Protein AF-A0A150PWM9-F1 (afdb_monomer_lite)

Foldseek 3Di:
DFQDLPPDDTQDLAAADVPRALLNNLVSQVSSQVSQLLLLVLWFPPPDFKAQAWQDPPLPPPDFDDPVVDDCVGTPDPVSSLVSCVVVDDPPDPDDSVRSNRVSSSVQSVVFQVQADDDRDNTHSMGTGSSNGDDDDDSVVSNCCCVVVVWAALSHRPDDPGHNNRPDTDNPPPPPPD

Organism: Sorangium cellulosum (NCBI:txid56)

pLDDT: mean 85.0, std 15.27, range [35.0, 98.31]

Radius of gyration: 18.01 Å; chains: 1; bounding box: 53×31×45 Å

Structure (mmCIF, N/CA/C/O backbone):
data_AF-A0A150PWM9-F1
#
_entry.id   AF-A0A150PWM9-F1
#
loop_
_atom_site.group_PDB
_atom_site.id
_atom_site.type_symbol
_atom_site.label_atom_id
_atom_site.label_alt_id
_atom_site.label_comp_id
_atom_site.label_asym_id
_atom_site.label_entity_id
_atom_site.label_seq_id
_atom_site.pdbx_PDB_ins_code
_atom_site.Cartn_x
_atom_site.Cartn_y
_atom_site.Cartn_z
_atom_site.occupancy
_atom_site.B_iso_or_equiv
_atom_site.auth_seq_id
_atom_site.auth_comp_id
_atom_site.auth_asym_id
_atom_site.auth_atom_id
_atom_site.pdbx_PDB_model_num
ATOM 1 N N . MET A 1 1 ? 0.130 -15.283 -3.012 1.00 35.00 1 MET A N 1
ATOM 2 C CA . MET A 1 1 ? 1.480 -14.758 -2.710 1.00 35.00 1 MET A CA 1
ATOM 3 C C . MET A 1 1 ? 1.451 -14.229 -1.282 1.00 35.00 1 MET A C 1
ATOM 5 O O . MET A 1 1 ? 0.605 -13.395 -0.991 1.00 35.00 1 MET A O 1
ATOM 9 N N . ALA A 1 2 ? 2.254 -14.768 -0.361 1.00 38.19 2 ALA A N 1
ATOM 10 C CA . ALA A 1 2 ? 2.329 -14.222 0.994 1.00 38.19 2 ALA A CA 1
ATOM 11 C C . ALA A 1 2 ? 3.305 -13.041 0.977 1.00 38.19 2 ALA A C 1
ATOM 13 O O . ALA A 1 2 ? 4.492 -13.218 0.696 1.00 38.19 2 ALA A O 1
ATOM 14 N N . TRP A 1 3 ? 2.801 -11.839 1.236 1.00 48.22 3 TRP A N 1
ATOM 15 C CA . TRP A 1 3 ? 3.633 -10.660 1.435 1.00 48.22 3 TRP A CA 1
ATOM 16 C C . TRP A 1 3 ? 4.345 -10.831 2.776 1.00 48.22 3 TRP A C 1
ATOM 18 O O . TRP A 1 3 ? 3.703 -11.050 3.801 1.00 48.22 3 TRP A O 1
ATOM 28 N N . VAL A 1 4 ? 5.671 -10.839 2.772 1.00 43.19 4 VAL A N 1
ATOM 29 C CA . VAL A 1 4 ? 6.477 -11.090 3.970 1.00 43.19 4 VAL A CA 1
ATOM 30 C C . VAL A 1 4 ? 7.353 -9.864 4.187 1.00 43.19 4 VAL A C 1
ATOM 32 O O . VAL A 1 4 ? 8.190 -9.542 3.344 1.00 43.19 4 VAL A O 1
ATOM 35 N N . HIS A 1 5 ? 7.133 -9.151 5.292 1.00 42.00 5 HIS A N 1
ATOM 36 C CA . HIS A 1 5 ? 7.993 -8.046 5.711 1.00 42.00 5 HIS A CA 1
ATOM 37 C C . HIS A 1 5 ? 9.116 -8.608 6.587 1.00 42.00 5 HIS A C 1
ATOM 39 O O . HIS A 1 5 ? 8.962 -8.723 7.799 1.00 42.00 5 HIS A O 1
ATOM 45 N N . GLY A 1 6 ? 10.234 -9.001 5.973 1.00 49.78 6 GLY A N 1
ATOM 46 C CA . GLY A 1 6 ? 11.351 -9.612 6.701 1.00 49.78 6 GLY A CA 1
ATOM 47 C C . GLY A 1 6 ? 11.053 -11.030 7.223 1.00 49.78 6 GLY A C 1
ATOM 48 O O . GLY A 1 6 ? 9.933 -11.524 7.108 1.00 49.78 6 GLY A O 1
ATOM 49 N N . PRO A 1 7 ? 12.059 -11.745 7.748 1.00 47.72 7 PRO A N 1
ATOM 50 C CA . PRO A 1 7 ? 11.910 -13.149 8.117 1.00 47.72 7 PRO A CA 1
ATOM 51 C C . PRO A 1 7 ? 10.843 -13.342 9.211 1.00 47.72 7 PRO A C 1
ATOM 53 O O . PRO A 1 7 ? 10.988 -12.853 10.326 1.00 47.72 7 PRO A O 1
ATOM 56 N N . GLY A 1 8 ? 9.777 -14.083 8.888 1.00 56.38 8 GLY A N 1
ATOM 57 C CA . GLY A 1 8 ? 8.835 -14.650 9.863 1.00 56.38 8 GLY A CA 1
ATOM 58 C C . GLY A 1 8 ? 7.498 -13.926 10.068 1.00 56.38 8 GLY A C 1
ATOM 59 O O . GLY A 1 8 ? 6.590 -14.536 10.628 1.00 56.38 8 GLY A O 1
ATOM 60 N N . VAL A 1 9 ? 7.311 -12.690 9.587 1.00 61.94 9 VAL A N 1
ATOM 61 C CA . VAL A 1 9 ? 6.032 -11.968 9.757 1.00 61.94 9 VAL A CA 1
ATOM 62 C C . VAL A 1 9 ? 5.214 -12.024 8.467 1.00 61.94 9 VAL A C 1
ATOM 64 O O . VAL A 1 9 ? 5.545 -11.381 7.467 1.00 61.94 9 VAL A O 1
ATOM 67 N N . ARG A 1 10 ? 4.134 -12.815 8.479 1.00 67.94 10 ARG A N 1
ATOM 68 C CA . ARG A 1 10 ? 3.148 -12.833 7.389 1.00 67.94 10 ARG A CA 1
ATOM 69 C C . ARG A 1 10 ? 2.357 -11.529 7.403 1.00 67.94 10 ARG A C 1
ATOM 71 O O . ARG A 1 10 ? 1.876 -11.119 8.456 1.00 67.94 10 ARG A O 1
ATOM 78 N N . ALA A 1 11 ? 2.205 -10.909 6.237 1.00 76.00 11 ALA A N 1
ATOM 79 C CA . ALA A 1 11 ? 1.261 -9.819 6.065 1.00 76.00 11 ALA A CA 1
ATOM 80 C C . ALA A 1 11 ? -0.147 -10.280 6.431 1.00 76.00 11 ALA A C 1
ATOM 82 O O . ALA A 1 11 ? -0.583 -11.361 6.028 1.00 76.00 11 ALA A O 1
ATOM 83 N N . ASP A 1 12 ? -0.844 -9.443 7.184 1.00 84.69 12 ASP A N 1
ATOM 84 C CA . ASP A 1 12 ? -2.155 -9.755 7.710 1.00 84.69 12 ASP A CA 1
ATOM 85 C C . ASP A 1 12 ? -3.011 -8.488 7.727 1.00 84.69 12 ASP A C 1
ATOM 87 O O . ASP A 1 12 ? -2.724 -7.545 8.461 1.00 84.69 12 ASP A O 1
ATOM 91 N N . LEU A 1 13 ? -4.043 -8.490 6.884 1.00 87.25 13 LEU A N 1
ATOM 92 C CA . LEU A 1 13 ? -5.074 -7.454 6.788 1.00 87.25 13 LEU A CA 1
ATOM 93 C C . LEU A 1 13 ? -6.432 -7.973 7.280 1.00 87.25 13 LEU A C 1
ATOM 95 O O . LEU A 1 13 ? -7.473 -7.445 6.904 1.00 87.25 13 LEU A O 1
ATOM 99 N N . SER A 1 14 ? -6.443 -9.048 8.074 1.00 88.00 14 SER A N 1
ATOM 100 C CA . SER A 1 14 ? -7.679 -9.553 8.668 1.00 88.00 14 SER A CA 1
ATOM 101 C C . SER A 1 14 ? -8.283 -8.551 9.652 1.00 88.00 14 SER A C 1
ATOM 103 O O . SER A 1 14 ? -7.571 -7.726 10.246 1.00 88.00 14 SER A O 1
ATOM 105 N N . ALA A 1 15 ? -9.601 -8.683 9.827 1.00 89.50 15 ALA A N 1
ATOM 106 C CA . ALA A 1 15 ? -10.388 -7.953 10.811 1.00 89.50 15 ALA A CA 1
ATOM 107 C C . ALA A 1 15 ? -9.752 -8.003 12.208 1.00 89.50 15 ALA A C 1
ATOM 109 O O . ALA A 1 15 ? -8.987 -8.920 12.536 1.00 89.50 15 ALA A O 1
ATOM 110 N N . ARG A 1 16 ? -10.081 -7.006 13.035 1.00 91.00 16 ARG A N 1
ATOM 111 C CA . ARG A 1 16 ? -9.580 -6.917 14.406 1.00 91.00 16 ARG A CA 1
ATOM 112 C C . ARG A 1 16 ? -9.916 -8.195 15.169 1.00 91.00 16 ARG A C 1
ATOM 114 O O . ARG A 1 16 ? -11.057 -8.658 15.177 1.00 91.00 16 ARG A O 1
ATOM 121 N N . ARG A 1 17 ? -8.915 -8.764 15.837 1.00 91.81 17 ARG A N 1
ATOM 122 C CA . ARG A 1 17 ? -9.101 -9.954 16.675 1.00 91.81 17 ARG A CA 1
ATOM 123 C C . ARG A 1 17 ? -9.695 -9.558 18.024 1.00 91.81 17 ARG A C 1
ATOM 125 O O . ARG A 1 17 ? -9.496 -8.443 18.505 1.00 91.81 17 ARG A O 1
ATOM 132 N N . GLN A 1 18 ? -10.385 -10.486 18.680 1.00 92.06 18 GLN A N 1
ATOM 133 C CA . GLN A 1 18 ? -10.931 -10.235 20.014 1.00 92.06 18 GLN A CA 1
ATOM 134 C C . GLN A 1 18 ? -9.817 -9.823 20.994 1.00 92.06 18 GLN A C 1
ATOM 136 O O . GLN A 1 18 ? -8.808 -10.515 21.121 1.00 92.06 18 GLN A O 1
ATOM 141 N N . GLY A 1 19 ? -10.002 -8.686 21.672 1.00 94.25 19 GLY A N 1
ATOM 142 C CA . GLY A 1 19 ? -9.026 -8.126 22.616 1.00 94.25 19 GLY A CA 1
ATOM 143 C C . GLY A 1 19 ? -7.807 -7.449 21.973 1.00 94.25 19 GLY A C 1
ATOM 144 O O . GLY A 1 19 ? -6.922 -6.991 22.692 1.00 94.25 19 GLY A O 1
ATOM 145 N N . GLU A 1 20 ? -7.735 -7.366 20.641 1.00 94.62 20 GLU A N 1
ATOM 146 C CA . GLU A 1 20 ? -6.635 -6.700 19.945 1.00 94.62 20 GLU A CA 1
ATOM 147 C C . GLU A 1 20 ? -6.737 -5.173 20.079 1.00 94.62 20 GLU A C 1
ATOM 149 O O . GLU A 1 20 ? -7.742 -4.548 19.724 1.00 94.62 20 GLU A O 1
ATOM 154 N N . THR A 1 21 ? -5.668 -4.554 20.582 1.00 96.75 21 THR A N 1
ATOM 155 C CA . THR A 1 21 ? -5.607 -3.099 20.750 1.00 96.75 21 THR A CA 1
ATOM 156 C C . THR A 1 21 ? -5.516 -2.390 19.402 1.00 96.75 21 THR A C 1
ATOM 158 O O . THR A 1 21 ? -4.959 -2.919 18.437 1.00 96.75 21 THR A O 1
ATOM 161 N N . THR A 1 22 ? -5.991 -1.145 19.334 1.00 96.00 22 THR A N 1
ATOM 162 C CA . THR A 1 22 ? -5.902 -0.326 18.111 1.00 96.00 22 THR A CA 1
ATOM 163 C C . THR A 1 22 ? -4.452 -0.135 17.666 1.00 96.00 22 THR A C 1
ATOM 165 O O . THR A 1 22 ? -4.146 -0.210 16.476 1.00 96.00 22 THR A O 1
ATOM 168 N N . ALA A 1 23 ? -3.533 0.012 18.624 1.00 97.12 23 ALA A N 1
ATOM 169 C CA . ALA A 1 23 ? -2.100 0.066 18.358 1.00 97.12 23 ALA A CA 1
ATOM 170 C C . ALA A 1 23 ? -1.586 -1.196 17.643 1.00 97.12 23 ALA A C 1
ATOM 172 O O . ALA A 1 23 ? -0.837 -1.074 16.672 1.00 97.12 23 ALA A O 1
ATOM 173 N N . ALA A 1 24 ? -2.001 -2.386 18.096 1.00 95.12 24 ALA A N 1
ATOM 174 C CA . ALA A 1 24 ? -1.577 -3.659 17.518 1.00 95.12 24 ALA A CA 1
ATOM 175 C C . ALA A 1 24 ? -2.111 -3.845 16.091 1.00 95.12 24 ALA A C 1
ATOM 177 O O . ALA A 1 24 ? -1.334 -4.192 15.197 1.00 95.12 24 ALA A O 1
ATOM 178 N N . VAL A 1 25 ? -3.390 -3.522 15.851 1.00 94.12 25 VAL A N 1
ATOM 179 C CA . VAL A 1 25 ? -3.968 -3.555 14.498 1.00 94.12 25 VAL A CA 1
ATOM 180 C C . VAL A 1 25 ? -3.217 -2.608 13.564 1.00 94.12 25 VAL A C 1
ATOM 182 O O . VAL A 1 25 ? -2.794 -3.013 12.479 1.00 94.12 25 VAL A O 1
ATOM 185 N N . TRP A 1 26 ? -2.977 -1.368 14.006 1.00 94.94 26 TRP A N 1
ATOM 186 C CA . TRP A 1 26 ? -2.230 -0.386 13.222 1.00 94.94 26 TRP A CA 1
ATOM 187 C C . TRP A 1 26 ? -0.842 -0.912 12.846 1.00 94.94 26 TRP A C 1
ATOM 189 O O . TRP A 1 26 ? -0.448 -0.821 11.686 1.00 94.94 26 TRP A O 1
ATOM 199 N N . THR A 1 27 ? -0.117 -1.524 13.791 1.00 94.62 27 THR A N 1
ATOM 200 C CA . THR A 1 27 ? 1.213 -2.096 13.532 1.00 94.62 27 THR A CA 1
ATOM 201 C C . THR A 1 27 ? 1.174 -3.215 12.490 1.00 94.62 27 THR A C 1
ATOM 203 O O . THR A 1 27 ? 2.061 -3.259 11.634 1.00 94.62 27 THR A O 1
ATOM 206 N N . ARG A 1 28 ? 0.157 -4.094 12.507 1.00 92.94 28 ARG A N 1
ATOM 207 C CA . ARG A 1 28 ? -0.005 -5.133 11.471 1.00 92.94 28 ARG A CA 1
ATOM 208 C C . ARG A 1 28 ? -0.206 -4.509 10.093 1.00 92.94 28 ARG A C 1
ATOM 210 O O . ARG A 1 28 ? 0.520 -4.843 9.159 1.00 92.94 28 ARG A O 1
ATOM 217 N N . PHE A 1 29 ? -1.139 -3.569 9.981 1.00 93.12 29 PHE A N 1
ATOM 218 C CA . PHE A 1 29 ? -1.479 -2.918 8.715 1.00 93.12 29 PHE A CA 1
ATOM 219 C C . PHE A 1 29 ? -0.311 -2.092 8.167 1.00 93.12 29 PHE A C 1
ATOM 221 O O . PHE A 1 29 ? -0.020 -2.140 6.971 1.00 93.12 29 PHE A O 1
ATOM 228 N N . ASP A 1 30 ? 0.421 -1.394 9.034 1.00 93.94 30 ASP A N 1
ATOM 229 C CA . ASP A 1 30 ? 1.626 -0.654 8.667 1.00 93.94 30 ASP A CA 1
ATOM 230 C C . ASP A 1 30 ? 2.755 -1.575 8.179 1.00 93.94 30 ASP A C 1
ATOM 232 O O . ASP A 1 30 ? 3.414 -1.266 7.185 1.00 93.94 30 ASP A O 1
ATOM 236 N N . ALA A 1 31 ? 2.934 -2.752 8.788 1.00 92.50 31 ALA A N 1
ATOM 237 C CA . ALA A 1 31 ? 3.883 -3.745 8.286 1.00 92.50 31 ALA A CA 1
ATOM 238 C C . ALA A 1 31 ? 3.533 -4.200 6.856 1.00 92.50 31 ALA A C 1
ATOM 240 O O . ALA A 1 31 ? 4.424 -4.293 6.009 1.00 92.50 31 ALA A O 1
ATOM 241 N N . VAL A 1 32 ? 2.246 -4.417 6.551 1.00 91.88 32 VAL A N 1
ATOM 242 C CA . VAL A 1 32 ? 1.796 -4.742 5.184 1.00 91.88 32 VAL A CA 1
ATOM 243 C C . VAL A 1 32 ? 2.009 -3.564 4.231 1.00 91.88 32 VAL A C 1
ATOM 245 O O . VAL A 1 32 ? 2.528 -3.750 3.131 1.00 91.88 32 VAL A O 1
ATOM 248 N N . SER A 1 33 ? 1.675 -2.345 4.656 1.00 94.06 33 SER A N 1
ATOM 249 C CA . SER A 1 33 ? 1.878 -1.120 3.873 1.00 94.06 33 SER A CA 1
ATOM 250 C C . SER A 1 33 ? 3.350 -0.913 3.508 1.00 94.06 33 SER A C 1
ATOM 252 O O . SER A 1 33 ? 3.672 -0.647 2.349 1.00 94.06 33 SER A O 1
ATOM 254 N N . ARG A 1 34 ? 4.263 -1.111 4.467 1.00 93.12 34 ARG A N 1
ATOM 255 C CA . ARG A 1 34 ? 5.714 -1.048 4.244 1.00 93.12 34 ARG A CA 1
ATOM 256 C C . ARG A 1 34 ? 6.220 -2.180 3.353 1.00 93.12 34 ARG A C 1
ATOM 258 O O . ARG A 1 34 ? 7.089 -1.938 2.516 1.00 93.12 34 ARG A O 1
ATOM 265 N N . ALA A 1 35 ? 5.683 -3.393 3.491 1.00 91.00 35 ALA A N 1
ATOM 266 C CA .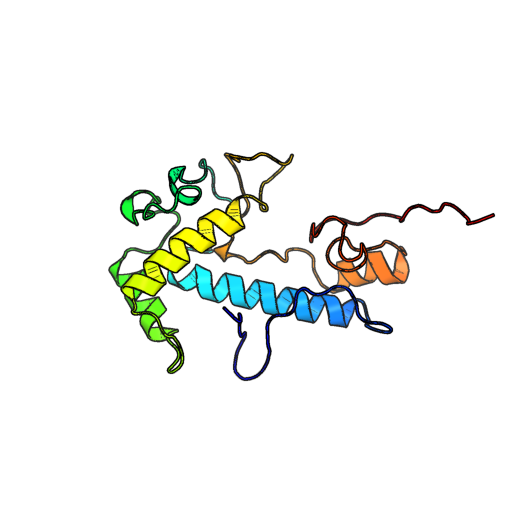 ALA A 1 35 ? 6.015 -4.507 2.600 1.00 91.00 35 ALA A CA 1
ATOM 267 C C . ALA A 1 35 ? 5.632 -4.202 1.148 1.00 91.00 35 ALA A C 1
ATOM 269 O O . ALA A 1 35 ? 6.452 -4.377 0.247 1.00 91.00 35 ALA A O 1
ATOM 270 N N . LEU A 1 36 ? 4.418 -3.688 0.936 1.00 92.75 36 LEU A N 1
ATOM 271 C CA . LEU A 1 36 ? 3.925 -3.288 -0.377 1.00 92.75 36 LEU A CA 1
ATOM 272 C C . LEU A 1 36 ? 4.769 -2.155 -0.973 1.00 92.75 36 LEU A C 1
ATOM 274 O O . LEU A 1 36 ? 5.194 -2.249 -2.121 1.00 92.75 36 LEU A O 1
ATOM 278 N N . ALA A 1 37 ? 5.070 -1.120 -0.181 1.00 95.31 37 ALA A N 1
ATOM 279 C CA . ALA A 1 37 ? 5.927 -0.013 -0.604 1.00 95.31 37 ALA A CA 1
ATOM 280 C C . ALA A 1 37 ? 7.328 -0.494 -1.012 1.00 95.31 37 ALA A C 1
ATOM 282 O O . ALA A 1 37 ? 7.850 -0.064 -2.036 1.00 95.31 37 ALA A O 1
ATOM 283 N N . SER A 1 38 ? 7.919 -1.412 -0.241 1.00 93.19 38 SER A N 1
ATOM 284 C CA . SER A 1 38 ? 9.227 -2.005 -0.544 1.00 93.19 38 SER A CA 1
ATOM 285 C C . SER A 1 38 ? 9.199 -2.805 -1.849 1.00 93.19 38 SER A C 1
ATOM 287 O O . SER A 1 38 ? 10.032 -2.586 -2.727 1.00 93.19 38 SER A O 1
ATOM 289 N N . TYR A 1 39 ? 8.200 -3.677 -2.014 1.00 93.88 39 TYR A N 1
ATOM 290 C CA . TYR A 1 39 ? 8.017 -4.478 -3.223 1.00 93.88 39 TYR A CA 1
ATOM 291 C C . TYR A 1 39 ? 7.846 -3.607 -4.471 1.00 93.88 39 TYR A C 1
ATOM 293 O O . TYR A 1 39 ? 8.627 -3.718 -5.418 1.00 93.88 39 TYR A O 1
ATOM 301 N N . LEU A 1 40 ? 6.871 -2.694 -4.455 1.00 96.19 40 LEU A N 1
ATOM 302 C CA . LEU A 1 40 ? 6.596 -1.811 -5.587 1.00 96.19 40 LEU A CA 1
ATOM 303 C C . LEU A 1 40 ? 7.756 -0.839 -5.829 1.00 96.19 40 LEU A C 1
ATOM 305 O O . LEU A 1 40 ? 8.060 -0.530 -6.979 1.00 96.19 40 LEU A O 1
ATOM 309 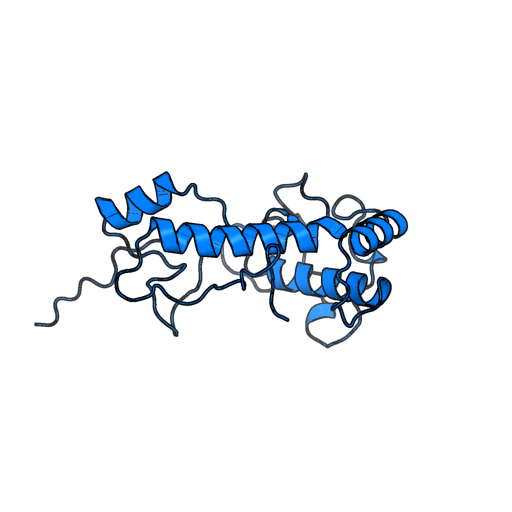N N . GLY A 1 41 ? 8.455 -0.422 -4.770 1.00 96.56 41 GLY A N 1
ATOM 310 C CA . GLY A 1 41 ? 9.625 0.458 -4.807 1.00 96.56 41 GLY A CA 1
ATOM 311 C C . GLY A 1 41 ? 10.850 -0.119 -5.527 1.00 96.56 41 GLY A C 1
ATOM 312 O O . GLY A 1 41 ? 11.793 0.615 -5.832 1.00 96.56 41 GLY A O 1
ATOM 313 N N . THR A 1 42 ? 10.854 -1.419 -5.841 1.00 96.75 42 THR A N 1
ATOM 314 C CA . THR A 1 42 ? 11.872 -2.007 -6.727 1.00 96.75 42 THR A CA 1
ATOM 315 C C . THR A 1 42 ? 11.720 -1.517 -8.169 1.00 96.75 42 THR A C 1
ATOM 317 O O . THR A 1 42 ? 12.717 -1.316 -8.859 1.00 96.75 42 THR A O 1
ATOM 320 N N . THR A 1 43 ? 10.482 -1.268 -8.607 1.00 96.88 43 THR A N 1
ATOM 321 C CA . THR A 1 43 ? 10.138 -0.904 -9.989 1.00 96.88 43 THR A CA 1
ATOM 322 C C . THR A 1 43 ? 9.682 0.549 -10.104 1.00 96.88 43 THR A C 1
ATOM 324 O O . THR A 1 43 ? 10.050 1.242 -11.054 1.00 96.88 43 THR A O 1
ATOM 327 N N . PHE A 1 44 ? 8.924 1.037 -9.127 1.00 97.31 44 PHE A N 1
ATOM 328 C CA . PHE A 1 44 ? 8.291 2.350 -9.121 1.00 97.31 44 PHE A CA 1
ATOM 329 C C . PHE A 1 44 ? 8.991 3.317 -8.178 1.00 97.31 44 PHE A C 1
ATOM 331 O O . PHE A 1 44 ? 9.492 2.945 -7.120 1.00 97.31 44 PHE A O 1
ATOM 338 N N . ARG A 1 45 ? 8.996 4.596 -8.544 1.00 96.50 45 ARG A N 1
ATOM 339 C CA . ARG A 1 45 ? 9.570 5.642 -7.707 1.00 96.50 45 ARG A CA 1
ATOM 340 C C . ARG A 1 45 ? 8.565 6.045 -6.631 1.00 96.50 45 ARG A C 1
ATOM 342 O O . ARG A 1 45 ? 7.374 6.192 -6.898 1.00 96.50 45 ARG A O 1
ATOM 349 N N . SER A 1 46 ? 9.048 6.286 -5.418 1.00 95.25 46 SER A N 1
ATOM 350 C CA . SER A 1 46 ? 8.228 6.714 -4.275 1.00 95.25 46 SER A CA 1
ATOM 351 C C . SER A 1 46 ? 8.297 8.224 -4.002 1.00 95.25 46 SER A C 1
ATOM 353 O O . SER A 1 46 ? 7.629 8.724 -3.093 1.00 95.25 46 SER A O 1
ATOM 355 N N . ASP A 1 47 ? 9.067 8.978 -4.795 1.00 94.25 47 ASP A N 1
ATOM 356 C CA . ASP A 1 47 ? 9.272 10.424 -4.637 1.00 94.25 47 ASP A CA 1
ATOM 357 C C . ASP A 1 47 ? 8.024 11.250 -4.980 1.00 94.25 47 ASP A C 1
ATOM 359 O O . ASP A 1 47 ? 7.863 12.371 -4.498 1.00 94.25 47 ASP A O 1
ATOM 363 N N . LYS A 1 48 ? 7.104 10.698 -5.776 1.00 91.06 48 LYS A N 1
ATOM 364 C CA . LYS A 1 48 ? 5.821 11.333 -6.096 1.00 91.06 48 LYS A CA 1
ATOM 365 C C . LYS A 1 48 ? 4.719 10.831 -5.173 1.00 91.06 48 LYS A C 1
ATOM 367 O O . LYS A 1 48 ? 4.524 9.629 -5.029 1.00 91.06 48 LYS A O 1
ATOM 372 N N . ALA A 1 49 ? 3.963 11.752 -4.579 1.00 92.69 49 ALA A N 1
ATOM 373 C CA . ALA A 1 49 ? 2.816 11.412 -3.734 1.00 92.69 49 ALA A CA 1
ATOM 374 C C . ALA A 1 49 ? 1.588 10.952 -4.541 1.00 92.69 49 ALA A C 1
ATOM 376 O O . ALA A 1 49 ? 0.780 10.165 -4.051 1.00 92.69 49 ALA A O 1
ATOM 377 N N . VAL A 1 50 ? 1.453 11.452 -5.771 1.00 94.56 50 VAL A N 1
ATOM 378 C CA . VAL A 1 50 ? 0.264 11.304 -6.615 1.00 94.56 50 VAL A CA 1
ATOM 379 C C . VAL A 1 50 ? 0.671 10.887 -8.022 1.00 94.56 50 VAL A C 1
ATOM 381 O O . VAL A 1 50 ? 1.694 11.343 -8.531 1.00 94.56 50 VAL A O 1
ATOM 384 N N . VAL A 1 51 ? -0.169 10.070 -8.654 1.00 94.44 51 VAL A N 1
ATOM 385 C CA . VAL A 1 51 ? -0.002 9.595 -10.030 1.00 94.44 51 VAL A CA 1
ATOM 386 C C . VAL A 1 51 ? -1.124 10.173 -10.914 1.00 94.44 51 VAL A C 1
ATOM 388 O O . VAL A 1 51 ? -2.262 9.695 -10.830 1.00 94.44 51 VAL A O 1
ATOM 391 N N . PRO A 1 52 ? -0.850 11.210 -11.732 1.00 94.38 52 PRO A N 1
ATOM 392 C CA . PRO A 1 52 ? -1.850 11.890 -12.563 1.00 94.38 52 PRO A CA 1
ATOM 393 C C . PRO A 1 52 ? -1.987 11.286 -13.977 1.00 94.38 52 PRO A C 1
ATOM 395 O O . PRO A 1 52 ? -1.672 11.930 -14.975 1.00 94.38 52 PRO A O 1
ATOM 398 N N . ARG A 1 53 ? -2.457 10.042 -14.085 1.00 92.19 53 ARG A N 1
ATOM 399 C CA . ARG A 1 53 ? -2.844 9.423 -15.372 1.00 92.19 53 ARG A CA 1
ATOM 400 C C . ARG A 1 53 ? -4.024 8.476 -15.184 1.00 92.19 53 ARG A C 1
ATOM 402 O O . ARG A 1 53 ? -4.363 8.152 -14.055 1.00 92.19 53 ARG A O 1
ATOM 409 N N . LYS A 1 54 ? -4.647 7.985 -16.252 1.00 89.12 54 LYS A N 1
ATOM 410 C CA . LYS A 1 54 ? -5.562 6.836 -16.122 1.00 89.12 54 LYS A CA 1
ATOM 411 C C . LYS A 1 54 ? -4.763 5.552 -15.829 1.00 89.12 54 LYS A C 1
ATOM 413 O O . LYS A 1 54 ? -3.557 5.524 -16.116 1.00 89.12 54 LYS A O 1
ATOM 418 N N . PRO A 1 55 ? -5.371 4.519 -15.225 1.00 86.50 55 PRO A N 1
ATOM 419 C CA . PRO A 1 55 ? -4.776 3.189 -15.212 1.00 86.50 55 PRO A CA 1
ATOM 420 C C . PRO A 1 55 ? -4.540 2.700 -16.643 1.00 86.50 55 PRO A C 1
ATOM 422 O O . PRO A 1 55 ? -5.243 3.123 -17.565 1.00 86.50 55 PRO A O 1
ATOM 425 N N . VAL A 1 56 ? -3.537 1.847 -16.842 1.00 83.81 56 VAL A N 1
ATOM 426 C CA . VAL A 1 56 ? -3.312 1.229 -18.161 1.00 83.81 56 VAL A CA 1
ATOM 427 C C . VAL A 1 56 ? -4.476 0.266 -18.432 1.00 83.81 56 VAL A C 1
ATOM 429 O O . VAL A 1 56 ? -4.655 -0.633 -17.631 1.00 83.81 56 VAL A O 1
ATOM 432 N N . PRO A 1 57 ? -5.271 0.393 -19.509 1.00 66.62 57 PRO A N 1
ATOM 433 C CA . PRO A 1 57 ? -6.524 -0.367 -19.672 1.00 66.62 57 PRO A CA 1
ATOM 434 C C . PRO A 1 57 ? -6.387 -1.901 -19.621 1.00 66.62 57 PRO A C 1
ATOM 436 O O . PRO A 1 57 ? -7.327 -2.591 -19.251 1.00 66.62 57 PRO A O 1
ATOM 439 N N . GLN A 1 58 ? -5.213 -2.429 -19.971 1.00 63.91 58 GLN A N 1
ATOM 440 C CA . GLN A 1 58 ? -4.971 -3.848 -20.265 1.00 63.91 58 GLN A CA 1
ATOM 441 C C . GLN A 1 58 ? -4.855 -4.784 -19.044 1.00 63.91 58 GLN A C 1
ATOM 443 O O . GLN A 1 58 ? -4.588 -5.968 -19.225 1.00 63.91 58 GLN A O 1
ATOM 448 N N . TRP A 1 59 ? -5.036 -4.316 -17.802 1.00 61.12 59 TRP A N 1
ATOM 449 C CA . TRP A 1 59 ? -4.877 -5.190 -16.622 1.00 61.12 59 TRP A CA 1
ATOM 450 C C . TRP A 1 59 ? -6.089 -6.104 -16.344 1.00 61.12 59 TRP A C 1
ATOM 452 O O . TRP A 1 59 ? -5.940 -7.059 -15.584 1.00 61.12 59 TRP A O 1
ATOM 462 N N . LEU A 1 60 ? -7.256 -5.842 -16.951 1.00 53.78 60 LEU A N 1
ATOM 463 C CA . LEU A 1 60 ? -8.500 -6.599 -16.719 1.00 53.78 60 LEU A CA 1
ATOM 464 C C . LEU A 1 60 ? -8.626 -7.872 -17.579 1.00 53.78 60 LEU A C 1
ATOM 466 O O . LEU A 1 60 ? -9.191 -8.857 -17.111 1.00 53.78 60 LEU A O 1
ATOM 470 N N . ASP A 1 61 ? -8.044 -7.881 -18.783 1.00 53.44 61 ASP A N 1
ATOM 471 C CA . ASP A 1 61 ? -8.289 -8.926 -19.798 1.00 53.44 61 ASP A CA 1
ATOM 472 C C . ASP A 1 61 ? -7.147 -9.955 -19.930 1.00 53.44 61 ASP A C 1
ATOM 474 O O . ASP A 1 61 ? -7.125 -10.772 -20.847 1.00 53.44 61 ASP A O 1
ATOM 478 N N . GLY A 1 62 ? -6.171 -9.938 -19.015 1.00 52.25 62 GLY A N 1
ATOM 479 C CA . GLY A 1 62 ? -5.082 -10.923 -18.975 1.00 52.25 62 GLY A CA 1
ATOM 480 C C . GLY A 1 62 ? -3.913 -10.671 -19.940 1.00 52.25 62 GLY A C 1
ATOM 481 O O . GLY A 1 62 ? -2.923 -11.407 -19.884 1.00 52.25 62 GLY A O 1
ATOM 482 N N . GLU A 1 63 ? -3.964 -9.618 -20.762 1.00 56.34 63 GLU A N 1
ATOM 483 C CA . GLU A 1 63 ? -2.823 -9.187 -21.577 1.00 56.34 63 GLU A CA 1
ATOM 484 C C . GLU A 1 63 ? -1.660 -8.635 -20.720 1.00 56.34 63 GLU A C 1
ATOM 486 O O . GLU A 1 63 ? -1.762 -8.375 -19.514 1.00 56.34 63 GLU A O 1
ATOM 491 N N . GLU A 1 64 ? -0.471 -8.546 -21.315 1.00 65.44 64 GLU A N 1
ATOM 492 C CA . GLU A 1 64 ? 0.747 -8.139 -20.617 1.00 65.44 64 GLU A CA 1
ATOM 493 C C . GLU A 1 64 ? 0.848 -6.609 -20.541 1.00 65.44 64 GLU A C 1
ATOM 495 O O . GLU A 1 64 ? 0.859 -5.918 -21.558 1.00 65.44 64 GLU A O 1
ATOM 500 N N . ILE A 1 65 ? 0.967 -6.051 -19.330 1.00 72.62 65 ILE A N 1
ATOM 501 C CA . ILE A 1 65 ? 1.271 -4.625 -19.179 1.00 72.62 65 ILE A CA 1
ATOM 502 C C . ILE A 1 65 ? 2.699 -4.402 -19.660 1.00 72.62 65 ILE A C 1
ATOM 504 O O . ILE A 1 65 ? 3.669 -4.762 -18.989 1.00 72.62 65 ILE A O 1
ATOM 508 N N . HIS A 1 66 ? 2.842 -3.754 -20.811 1.00 79.31 66 HIS A N 1
ATOM 509 C CA . HIS A 1 66 ? 4.160 -3.404 -21.309 1.00 79.31 66 HIS A CA 1
ATOM 510 C C . HIS A 1 66 ? 4.796 -2.325 -20.433 1.00 79.31 66 HIS A C 1
ATOM 512 O O . HIS A 1 66 ? 4.222 -1.262 -20.200 1.00 79.31 66 HIS A O 1
ATOM 518 N N . PHE A 1 67 ? 6.039 -2.548 -20.013 1.00 81.81 67 PHE A N 1
ATOM 519 C CA . PHE A 1 67 ? 6.835 -1.593 -19.234 1.00 81.81 67 PHE A CA 1
ATOM 520 C C . PHE A 1 67 ? 6.918 -0.191 -19.879 1.00 81.81 67 PHE A C 1
ATOM 522 O O . PHE A 1 67 ? 7.026 0.824 -19.187 1.00 81.81 67 PHE A O 1
ATOM 529 N N . SER A 1 68 ? 6.846 -0.115 -21.211 1.00 83.62 68 SER A N 1
ATOM 530 C CA . SER A 1 68 ? 6.817 1.137 -21.977 1.00 83.62 68 SER A CA 1
ATOM 531 C C . SER A 1 68 ? 5.518 1.936 -21.824 1.00 83.62 68 SER A C 1
ATOM 533 O O . SER A 1 68 ? 5.550 3.143 -22.038 1.00 83.62 68 SER A O 1
ATOM 535 N N . SER A 1 69 ? 4.409 1.307 -21.418 1.00 85.31 69 SER A N 1
ATOM 536 C CA . SER A 1 69 ? 3.117 1.982 -21.212 1.00 85.31 69 SER A CA 1
ATOM 537 C C . SER A 1 69 ? 3.097 2.877 -19.967 1.00 85.31 69 SER A C 1
ATOM 539 O O . SER A 1 69 ? 2.306 3.817 -19.886 1.00 85.31 69 SER A O 1
ATOM 541 N N . ILE A 1 70 ? 4.001 2.629 -19.013 1.00 88.50 70 ILE A N 1
ATOM 542 C CA . ILE A 1 70 ? 4.170 3.448 -17.810 1.00 88.50 70 ILE A CA 1
ATOM 543 C C . ILE A 1 70 ? 5.291 4.462 -18.030 1.00 88.50 70 ILE A C 1
ATOM 545 O O . ILE A 1 70 ? 6.406 4.117 -18.441 1.00 88.50 70 ILE A O 1
ATOM 549 N N . HIS A 1 71 ? 5.005 5.724 -17.714 1.00 89.38 71 HIS A N 1
ATOM 550 C CA . HIS A 1 71 ? 5.938 6.820 -17.929 1.00 89.38 71 HIS A CA 1
ATOM 551 C C . HIS A 1 71 ? 7.166 6.721 -17.014 1.00 89.38 71 HIS A C 1
ATOM 553 O O . HIS A 1 71 ? 7.085 6.444 -15.820 1.00 89.38 71 HIS A O 1
ATOM 559 N N . THR A 1 72 ? 8.331 7.052 -17.562 1.00 91.31 72 THR A N 1
ATOM 560 C CA . THR A 1 72 ? 9.631 7.059 -16.869 1.00 91.31 72 THR A CA 1
ATOM 561 C C . THR A 1 72 ? 9.740 7.993 -15.656 1.00 91.31 72 THR A C 1
ATOM 563 O O . THR A 1 72 ? 10.664 7.822 -14.869 1.00 91.31 72 THR A O 1
ATOM 566 N N . TRP A 1 73 ? 8.845 8.972 -15.466 1.00 92.25 73 TRP A N 1
ATOM 567 C CA . TRP A 1 73 ? 8.859 9.798 -14.248 1.00 92.25 73 TRP A CA 1
ATOM 568 C C . TRP A 1 73 ? 8.239 9.069 -13.050 1.00 92.25 73 TRP A C 1
ATOM 570 O O . TRP A 1 73 ? 8.461 9.476 -11.914 1.00 92.25 73 TRP A O 1
ATOM 580 N N . GLU A 1 74 ? 7.473 8.006 -13.298 1.00 93.88 74 GLU A N 1
ATOM 581 C CA . GLU A 1 74 ? 6.764 7.218 -12.288 1.00 93.88 74 GLU A CA 1
ATOM 582 C C . GLU A 1 74 ? 7.549 5.967 -11.879 1.00 93.88 74 GLU A C 1
ATOM 584 O O . GLU A 1 74 ? 7.461 5.509 -10.742 1.00 93.88 74 GLU A O 1
ATOM 589 N N . ARG A 1 75 ? 8.361 5.430 -12.794 1.00 95.19 75 ARG A N 1
ATOM 590 C CA . ARG A 1 75 ? 9.122 4.192 -12.600 1.00 95.19 75 ARG A CA 1
ATOM 591 C C . ARG A 1 75 ? 10.617 4.362 -12.805 1.00 95.19 75 ARG A C 1
ATOM 593 O O . ARG A 1 75 ? 11.080 5.297 -13.452 1.00 95.19 75 ARG A O 1
ATOM 600 N N . HIS A 1 76 ? 11.387 3.423 -12.279 1.00 96.62 76 HIS A N 1
ATOM 601 C CA . HIS A 1 76 ? 12.801 3.312 -12.598 1.00 96.62 76 HIS A CA 1
ATOM 602 C C . HIS A 1 76 ? 12.998 2.903 -14.075 1.00 96.62 76 HIS A C 1
ATOM 604 O O . HIS A 1 76 ? 12.101 2.321 -14.698 1.00 96.62 76 HIS A O 1
ATOM 610 N N . PRO A 1 77 ? 14.157 3.210 -14.688 1.00 96.06 77 PRO A N 1
ATOM 611 C CA . PRO A 1 77 ? 14.570 2.569 -15.936 1.00 96.06 77 PRO A CA 1
ATOM 612 C C . PRO A 1 77 ? 14.628 1.040 -15.786 1.00 96.06 77 PRO A C 1
ATOM 614 O O . PRO A 1 77 ? 14.907 0.545 -14.697 1.00 96.06 77 PRO A O 1
ATOM 617 N N . ARG A 1 78 ? 14.411 0.284 -16.874 1.00 95.38 78 ARG A N 1
ATOM 618 C CA . ARG A 1 78 ? 14.291 -1.192 -16.823 1.00 95.38 78 ARG A CA 1
ATOM 619 C C . ARG A 1 78 ? 15.489 -1.866 -16.154 1.00 95.38 78 ARG A C 1
ATOM 621 O O . ARG A 1 78 ? 15.305 -2.684 -15.264 1.00 95.38 78 ARG A O 1
ATOM 628 N N . HIS A 1 79 ? 16.703 -1.497 -16.559 1.00 96.56 79 HIS A N 1
ATOM 629 C CA . HIS A 1 79 ? 17.934 -2.072 -16.012 1.00 96.56 79 HIS A CA 1
ATOM 630 C C . HIS A 1 79 ? 18.059 -1.832 -14.498 1.00 96.56 79 HIS A C 1
ATOM 632 O O . HIS A 1 79 ? 18.455 -2.727 -13.759 1.00 96.56 79 HIS A O 1
ATOM 638 N N . GLU A 1 80 ? 17.671 -0.645 -14.027 1.00 97.62 80 GLU A N 1
ATOM 639 C CA . GLU A 1 80 ? 17.702 -0.286 -12.610 1.00 97.62 80 GLU A CA 1
ATOM 640 C C . GLU A 1 80 ? 16.614 -1.029 -11.826 1.00 97.62 80 GLU A C 1
ATOM 642 O O . GLU A 1 80 ? 16.880 -1.509 -10.727 1.00 97.62 80 GLU A O 1
ATOM 647 N N . ALA A 1 81 ? 15.417 -1.184 -12.401 1.00 96.50 81 ALA A N 1
ATOM 648 C CA . ALA A 1 81 ? 14.347 -1.980 -11.805 1.00 96.50 81 ALA A CA 1
ATOM 649 C C . ALA A 1 81 ? 14.769 -3.450 -11.642 1.00 96.50 81 ALA A C 1
ATOM 651 O O . ALA A 1 81 ? 14.691 -3.992 -10.546 1.00 96.50 81 ALA A O 1
ATOM 652 N N . LEU A 1 82 ? 15.315 -4.073 -12.692 1.00 96.12 82 LEU A N 1
ATOM 653 C CA . LEU A 1 82 ? 15.814 -5.453 -12.635 1.00 96.12 82 LEU A CA 1
ATOM 654 C C . LEU A 1 82 ? 16.949 -5.617 -11.619 1.00 96.12 82 LEU A C 1
ATOM 656 O O . LEU A 1 82 ? 16.958 -6.586 -10.863 1.00 96.12 82 LEU A O 1
ATOM 660 N N . ARG A 1 83 ? 17.875 -4.651 -11.546 1.00 97.25 83 ARG A N 1
ATOM 661 C CA . ARG A 1 83 ? 18.946 -4.641 -10.540 1.00 97.25 83 ARG A CA 1
ATOM 662 C C . ARG A 1 83 ? 18.380 -4.594 -9.118 1.00 97.25 83 ARG A C 1
ATOM 664 O O . ARG A 1 83 ? 18.846 -5.330 -8.251 1.00 97.25 83 ARG A O 1
ATOM 671 N N . ARG A 1 84 ? 17.374 -3.748 -8.871 1.00 96.62 84 ARG A N 1
ATOM 672 C CA . ARG A 1 84 ? 16.696 -3.626 -7.567 1.00 96.62 84 ARG A CA 1
ATOM 673 C C . ARG A 1 84 ? 15.911 -4.879 -7.204 1.00 96.62 84 ARG A C 1
ATOM 675 O O . ARG A 1 84 ? 16.015 -5.328 -6.069 1.00 96.62 84 ARG A O 1
ATOM 682 N N . ILE A 1 85 ? 15.178 -5.455 -8.156 1.00 94.94 85 ILE A N 1
ATOM 683 C CA . ILE A 1 85 ? 14.477 -6.730 -7.976 1.00 94.94 85 ILE A CA 1
ATOM 684 C C . ILE A 1 85 ? 15.486 -7.823 -7.622 1.00 94.94 85 ILE A C 1
ATOM 686 O O . ILE A 1 85 ? 15.275 -8.533 -6.650 1.00 94.94 85 ILE A O 1
ATOM 690 N N . GLY A 1 86 ? 16.608 -7.916 -8.343 1.00 94.56 86 GLY A N 1
ATOM 691 C CA . GLY A 1 86 ? 17.662 -8.894 -8.059 1.00 94.56 86 GLY A CA 1
ATOM 692 C C . GLY A 1 86 ? 18.270 -8.732 -6.666 1.00 94.56 86 GLY A C 1
ATOM 693 O O . GLY A 1 86 ? 18.487 -9.721 -5.977 1.00 94.56 86 GLY A O 1
ATOM 694 N N . ALA A 1 87 ? 18.475 -7.493 -6.212 1.00 93.19 87 ALA A N 1
ATOM 695 C CA . ALA A 1 87 ? 18.956 -7.213 -4.858 1.00 93.19 87 ALA A CA 1
ATOM 696 C C . ALA A 1 87 ? 17.919 -7.533 -3.763 1.00 93.19 87 ALA A C 1
ATOM 698 O O . ALA A 1 87 ? 18.297 -7.842 -2.637 1.00 93.19 87 ALA A O 1
ATOM 699 N N . ALA A 1 88 ? 16.626 -7.451 -4.083 1.00 89.88 88 ALA A N 1
ATOM 700 C CA . ALA A 1 88 ? 15.523 -7.801 -3.188 1.00 89.88 88 ALA A CA 1
ATOM 701 C C . ALA A 1 88 ? 15.062 -9.264 -3.336 1.00 89.88 88 ALA A C 1
ATOM 703 O O . ALA A 1 88 ? 14.149 -9.694 -2.624 1.00 89.88 88 ALA A O 1
ATOM 704 N N . ALA A 1 89 ? 15.648 -10.014 -4.275 1.00 84.94 89 ALA A N 1
ATOM 705 C CA . ALA A 1 89 ? 15.230 -11.365 -4.592 1.00 84.94 89 ALA A CA 1
ATOM 706 C C . ALA A 1 89 ? 15.458 -12.283 -3.391 1.00 84.94 89 ALA A C 1
ATOM 708 O O . ALA A 1 89 ? 16.468 -12.195 -2.692 1.00 84.94 89 ALA A O 1
ATOM 709 N N . ARG A 1 90 ? 14.503 -13.181 -3.156 1.00 79.50 90 ARG A N 1
ATOM 710 C CA . ARG A 1 90 ? 14.587 -14.176 -2.090 1.00 79.50 90 ARG A CA 1
ATOM 711 C C . ARG A 1 90 ? 14.794 -15.559 -2.705 1.00 79.50 90 ARG A C 1
ATOM 713 O O . ARG A 1 90 ? 14.264 -15.797 -3.791 1.00 79.50 90 ARG A O 1
ATOM 720 N N . PRO A 1 91 ? 15.518 -16.472 -2.033 1.00 76.88 91 PRO A N 1
ATOM 721 C CA . PRO A 1 91 ? 15.764 -17.818 -2.555 1.00 76.88 91 PRO A CA 1
ATOM 722 C C . PRO A 1 91 ? 14.489 -18.611 -2.876 1.00 76.88 91 PRO A C 1
ATOM 724 O O . PRO A 1 91 ? 14.514 -19.495 -3.722 1.00 76.88 91 PRO A O 1
ATOM 727 N N . ASP A 1 92 ? 13.379 -18.294 -2.207 1.00 79.44 92 ASP A N 1
ATOM 728 C CA . ASP A 1 92 ? 12.072 -18.931 -2.365 1.00 79.44 92 ASP A CA 1
ATOM 729 C C . ASP A 1 92 ? 11.166 -18.241 -3.398 1.00 79.44 92 ASP A C 1
ATOM 731 O O . ASP A 1 92 ? 10.012 -18.637 -3.556 1.00 79.44 92 ASP A O 1
ATOM 735 N N . TRP A 1 93 ? 11.640 -17.203 -4.097 1.00 81.12 93 TRP A N 1
ATOM 736 C CA . TRP A 1 93 ? 10.828 -16.507 -5.092 1.00 81.12 93 TRP A CA 1
ATOM 737 C C . TRP A 1 93 ? 10.736 -17.346 -6.379 1.00 81.12 93 TRP A C 1
ATOM 739 O O . TRP A 1 93 ? 11.742 -17.512 -7.065 1.00 81.12 93 TRP A O 1
ATOM 749 N N . PRO A 1 94 ? 9.548 -17.849 -6.768 1.00 82.81 94 PRO A N 1
ATOM 750 C CA . PRO A 1 94 ? 9.430 -18.772 -7.903 1.00 82.81 94 PRO A CA 1
ATOM 751 C C . PRO A 1 94 ? 9.557 -18.104 -9.284 1.00 82.81 94 PRO A C 1
ATOM 753 O O . PRO A 1 94 ? 9.482 -18.788 -10.301 1.00 82.81 94 PRO A O 1
ATOM 756 N N . LEU A 1 95 ? 9.681 -16.776 -9.344 1.00 87.56 95 LEU A N 1
ATOM 757 C CA . LEU A 1 95 ? 9.642 -16.004 -10.584 1.00 87.56 95 LEU A CA 1
ATOM 758 C C . LEU A 1 95 ? 11.047 -15.550 -10.982 1.00 87.56 95 LEU A C 1
ATOM 760 O O . LEU A 1 95 ? 11.849 -15.159 -10.138 1.00 87.56 95 LEU A O 1
ATOM 764 N N . SER A 1 96 ? 11.318 -15.520 -12.288 1.00 91.44 96 SER A N 1
ATOM 765 C CA . SER A 1 96 ? 12.503 -14.837 -12.817 1.00 91.44 96 SER A CA 1
ATOM 766 C C . SER A 1 96 ? 12.439 -13.328 -12.535 1.00 91.44 96 SER A C 1
ATOM 768 O O . SER A 1 96 ? 11.377 -12.787 -12.210 1.00 91.44 96 SER A O 1
ATOM 770 N N . LEU A 1 97 ? 13.561 -12.615 -12.693 1.00 92.44 97 LEU A N 1
ATOM 771 C CA . LEU A 1 97 ? 13.588 -11.153 -12.525 1.00 92.44 97 LEU A CA 1
ATOM 772 C C . LEU A 1 97 ? 12.612 -10.449 -13.475 1.00 92.44 97 LEU A C 1
ATOM 774 O O . LEU A 1 97 ? 11.924 -9.514 -13.075 1.00 92.44 97 LEU A O 1
ATOM 778 N N . GLU A 1 98 ? 12.520 -10.929 -14.714 1.00 91.88 98 GLU A N 1
ATOM 779 C CA . GLU A 1 98 ? 11.613 -10.377 -15.720 1.00 91.88 98 GLU A CA 1
ATOM 780 C C . GLU A 1 98 ? 10.150 -10.685 -15.400 1.00 91.88 98 GLU A C 1
ATOM 782 O O . GLU A 1 98 ? 9.316 -9.784 -15.399 1.00 91.88 98 GLU A O 1
ATOM 787 N N . ALA A 1 99 ? 9.831 -11.926 -15.021 1.00 90.19 99 ALA A N 1
ATOM 788 C CA . ALA A 1 99 ? 8.477 -12.268 -14.590 1.00 90.19 99 ALA A CA 1
ATOM 789 C C . ALA A 1 99 ? 8.062 -11.468 -13.341 1.00 90.19 99 ALA A C 1
ATOM 791 O O . ALA A 1 99 ? 6.923 -11.018 -13.234 1.00 90.19 99 ALA A O 1
ATOM 792 N N . THR A 1 100 ? 9.000 -11.228 -12.423 1.00 91.44 100 THR A N 1
ATOM 793 C CA . THR A 1 100 ? 8.781 -10.381 -11.246 1.00 91.44 100 THR A CA 1
ATOM 794 C C . THR A 1 100 ? 8.529 -8.926 -11.627 1.00 91.44 100 THR A C 1
ATOM 796 O O . THR A 1 100 ? 7.631 -8.298 -11.064 1.00 91.44 100 THR A O 1
ATOM 799 N N . LEU A 1 101 ? 9.278 -8.384 -12.591 1.00 92.75 101 LEU A N 1
ATOM 800 C CA . LEU A 1 101 ? 9.053 -7.037 -13.111 1.00 92.75 101 LEU A CA 1
ATOM 801 C C . LEU A 1 101 ? 7.627 -6.900 -13.656 1.00 92.75 101 LEU A C 1
ATOM 803 O O . LEU A 1 101 ? 6.906 -5.996 -13.242 1.00 92.75 101 LEU A O 1
ATOM 807 N N . ILE A 1 102 ? 7.201 -7.820 -14.524 1.00 89.62 102 ILE A N 1
ATOM 808 C CA . ILE A 1 102 ? 5.853 -7.820 -15.112 1.00 89.62 102 ILE A CA 1
ATOM 809 C C . ILE A 1 102 ? 4.769 -7.968 -14.041 1.00 89.62 102 ILE A C 1
ATOM 811 O O . ILE A 1 102 ? 3.784 -7.227 -14.062 1.00 89.62 102 ILE A O 1
ATOM 815 N N . GLN A 1 103 ? 4.968 -8.855 -13.060 1.00 89.81 103 GLN A N 1
ATOM 816 C CA . GLN A 1 103 ? 4.053 -8.979 -11.924 1.00 89.81 103 GLN A CA 1
ATOM 817 C C . GLN A 1 103 ? 3.938 -7.657 -11.153 1.00 89.81 103 GLN A C 1
ATOM 819 O O . GLN A 1 103 ? 2.836 -7.230 -10.827 1.00 89.81 103 GLN A O 1
ATOM 824 N N . THR A 1 104 ? 5.058 -6.960 -10.942 1.00 92.56 104 THR A N 1
ATOM 825 C CA . THR A 1 104 ? 5.080 -5.691 -10.200 1.00 92.56 104 THR A CA 1
ATOM 826 C C . THR A 1 104 ? 4.309 -4.596 -10.942 1.00 92.56 104 THR A C 1
ATOM 828 O O . THR A 1 104 ? 3.639 -3.787 -10.306 1.00 92.56 104 THR A O 1
ATOM 831 N N . LEU A 1 105 ? 4.351 -4.573 -12.282 1.00 91.81 105 LEU A N 1
ATOM 832 C CA . LEU A 1 105 ? 3.538 -3.655 -13.095 1.00 91.81 105 LEU A CA 1
ATOM 833 C C . LEU A 1 105 ? 2.036 -3.922 -12.919 1.00 91.81 105 LEU A C 1
ATOM 835 O O . LEU A 1 105 ? 1.266 -2.979 -12.745 1.00 91.81 105 LEU A O 1
ATOM 839 N N . ARG A 1 106 ? 1.632 -5.199 -12.940 1.00 88.94 106 ARG A N 1
ATOM 840 C CA . ARG A 1 106 ? 0.236 -5.625 -12.741 1.00 88.94 106 ARG A CA 1
ATOM 841 C C . ARG A 1 106 ? -0.269 -5.263 -11.352 1.00 88.94 106 ARG A C 1
ATOM 843 O O . ARG A 1 106 ? -1.300 -4.605 -11.227 1.00 88.94 106 ARG A O 1
ATOM 850 N N . ASP A 1 107 ? 0.494 -5.625 -10.328 1.00 91.25 107 ASP A N 1
ATOM 851 C CA . ASP A 1 107 ? 0.144 -5.357 -8.935 1.00 91.25 107 ASP A CA 1
ATOM 852 C C . ASP A 1 107 ? 0.053 -3.853 -8.666 1.00 91.25 107 ASP A C 1
ATOM 854 O O . ASP A 1 107 ? -0.848 -3.402 -7.958 1.00 91.25 107 ASP A O 1
ATOM 858 N N . TYR A 1 108 ? 0.941 -3.055 -9.269 1.00 93.06 108 TYR A N 1
ATOM 859 C CA . TYR A 1 108 ? 0.891 -1.605 -9.139 1.00 93.06 108 TYR A CA 1
ATOM 860 C C . TYR A 1 108 ? -0.424 -1.025 -9.668 1.00 93.06 108 TYR A C 1
ATOM 862 O O . TYR A 1 108 ? -1.061 -0.253 -8.955 1.00 93.06 108 TYR A O 1
ATOM 870 N N . GLU A 1 109 ? -0.861 -1.395 -10.878 1.00 90.19 109 GLU A N 1
ATOM 871 C CA . GLU A 1 109 ? -2.138 -0.913 -11.429 1.00 90.19 109 GLU A CA 1
ATOM 872 C C . GLU A 1 109 ? -3.340 -1.389 -10.602 1.00 90.19 109 GLU A C 1
ATOM 874 O O . GLU A 1 109 ? -4.230 -0.588 -10.311 1.00 90.19 109 GLU A O 1
ATOM 879 N N . ALA A 1 110 ? -3.335 -2.649 -10.154 1.00 88.75 110 ALA A N 1
ATOM 880 C CA . ALA A 1 110 ? -4.408 -3.208 -9.334 1.00 88.75 110 ALA A CA 1
ATOM 881 C C . ALA A 1 110 ? -4.567 -2.460 -8.000 1.00 88.75 110 ALA A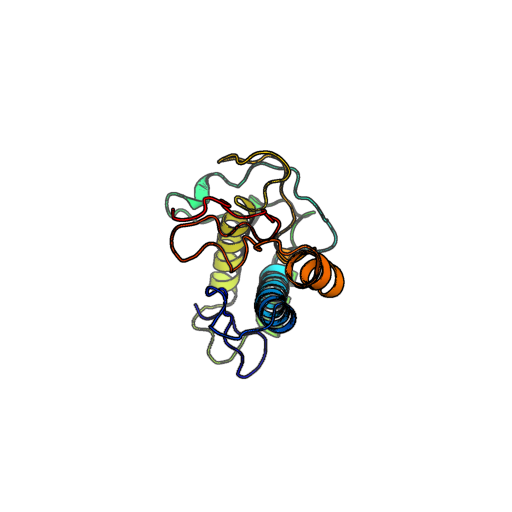 C 1
ATOM 883 O O . ALA A 1 110 ? -5.674 -2.096 -7.608 1.00 88.75 110 ALA A O 1
ATOM 884 N N . VAL A 1 111 ? -3.455 -2.165 -7.318 1.00 90.88 111 VAL A N 1
ATOM 885 C CA . VAL A 1 111 ? -3.460 -1.409 -6.054 1.00 90.88 111 VAL A CA 1
ATOM 886 C C . VAL A 1 111 ? -3.821 0.060 -6.277 1.00 90.88 111 VAL A C 1
ATOM 888 O O . VAL A 1 111 ? -4.410 0.709 -5.415 1.00 90.88 111 VAL A O 1
ATOM 891 N N . ARG A 1 112 ? -3.477 0.617 -7.436 1.00 89.94 112 ARG A N 1
ATOM 892 C CA . ARG A 1 112 ? -3.645 2.040 -7.719 1.00 89.94 112 ARG A CA 1
ATOM 893 C C . ARG A 1 112 ? -5.107 2.486 -7.770 1.00 89.94 112 ARG A C 1
ATOM 895 O O . ARG A 1 112 ? -5.407 3.604 -7.353 1.00 89.94 112 ARG A O 1
ATOM 902 N N . ILE A 1 113 ? -6.007 1.641 -8.260 1.00 87.25 113 ILE A N 1
ATOM 903 C CA . ILE A 1 113 ? -7.430 1.966 -8.451 1.00 87.25 113 ILE A CA 1
ATOM 904 C C . ILE A 1 113 ? -8.161 2.274 -7.139 1.00 87.25 113 ILE A C 1
ATOM 906 O O . ILE A 1 113 ? -8.711 3.375 -7.031 1.00 87.25 113 ILE A O 1
ATOM 910 N N . PRO A 1 114 ? -8.128 1.402 -6.110 1.00 87.50 114 PRO A N 1
ATOM 911 C CA . PRO A 1 114 ? -8.743 1.717 -4.820 1.00 87.50 114 PRO A CA 1
ATOM 912 C C . PRO A 1 114 ? -8.039 2.877 -4.097 1.00 87.50 114 PRO A C 1
ATOM 914 O O . PRO A 1 114 ? -8.583 3.449 -3.160 1.00 87.50 114 PRO A O 1
ATOM 917 N N . MET A 1 115 ? -6.847 3.289 -4.543 1.00 91.31 115 MET A N 1
ATOM 918 C CA . MET A 1 115 ? -6.117 4.446 -4.018 1.00 91.31 115 MET A CA 1
ATOM 919 C C . MET A 1 115 ? -6.478 5.777 -4.703 1.00 91.31 115 MET A C 1
ATOM 921 O O . MET A 1 115 ? -5.683 6.726 -4.672 1.00 91.31 115 MET A O 1
ATOM 925 N N . VAL A 1 116 ? -7.655 5.869 -5.324 1.00 92.06 116 VAL A N 1
ATOM 926 C CA . VAL A 1 116 ? -8.194 7.107 -5.903 1.00 92.06 116 VAL A CA 1
ATOM 927 C C . VAL A 1 116 ? -8.167 8.272 -4.908 1.00 92.06 116 VAL A C 1
ATOM 929 O O . VAL A 1 116 ? -8.369 8.114 -3.707 1.00 92.06 116 VAL A O 1
ATOM 932 N N . VAL A 1 117 ? -7.884 9.472 -5.419 1.00 89.88 117 VAL A N 1
ATOM 933 C CA . VAL A 1 117 ? -8.039 10.716 -4.657 1.00 89.88 117 VAL A CA 1
ATOM 934 C C . VAL A 1 117 ? -9.385 11.331 -5.024 1.00 89.88 117 VAL A C 1
ATOM 936 O O . VAL A 1 117 ? -9.569 11.772 -6.159 1.00 89.88 117 VAL A O 1
ATOM 939 N N . GLY A 1 118 ? -10.301 11.389 -4.058 1.00 88.00 118 GLY A N 1
ATOM 940 C CA . GLY A 1 118 ? -11.680 11.836 -4.258 1.00 88.00 118 GLY A CA 1
ATOM 941 C C . GLY A 1 118 ? -12.650 10.657 -4.325 1.00 88.00 118 GLY A C 1
ATOM 942 O O . GLY A 1 118 ? -12.420 9.632 -3.693 1.00 88.00 118 GLY A O 1
ATOM 943 N N . SER A 1 119 ? -13.745 10.810 -5.071 1.00 85.94 119 SER A N 1
ATOM 944 C CA . SER A 1 119 ? -14.789 9.783 -5.158 1.00 85.94 119 SER A CA 1
ATOM 945 C C . SER A 1 119 ? -14.305 8.506 -5.866 1.00 85.94 119 SER A C 1
ATOM 947 O O . SER A 1 119 ? -13.545 8.618 -6.836 1.00 85.94 119 SER A O 1
ATOM 949 N N . PRO A 1 120 ? -14.796 7.318 -5.459 1.00 86.25 120 PRO A N 1
ATOM 950 C CA . PRO A 1 120 ? -14.568 6.054 -6.158 1.00 86.25 120 PRO A CA 1
ATOM 951 C C . PRO A 1 120 ? -14.871 6.148 -7.654 1.00 86.25 120 PRO A C 1
ATOM 953 O O . PRO A 1 120 ? -15.900 6.691 -8.059 1.00 86.25 120 PRO A O 1
ATOM 956 N N . ARG A 1 121 ? -13.953 5.644 -8.484 1.00 86.38 121 ARG A N 1
ATOM 957 C CA . ARG A 1 121 ? -14.078 5.582 -9.947 1.00 86.38 121 ARG A CA 1
ATOM 958 C C . ARG A 1 121 ? -13.329 4.361 -10.459 1.00 86.38 121 ARG A C 1
ATOM 960 O O . ARG A 1 121 ? -12.249 4.069 -9.962 1.00 86.38 121 ARG A O 1
ATOM 967 N N . GLU A 1 122 ? -13.850 3.725 -11.501 1.00 82.44 122 GLU A N 1
ATOM 968 C CA . GLU A 1 122 ? -13.207 2.566 -12.141 1.00 82.44 122 GLU A CA 1
ATOM 969 C C . GLU 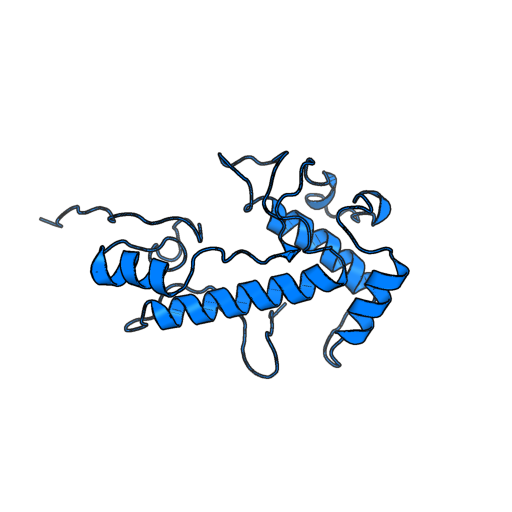A 1 122 ? -11.897 2.938 -12.854 1.00 82.44 122 GLU A C 1
ATOM 971 O O . GLU A 1 122 ? -10.932 2.183 -12.854 1.00 82.44 122 GLU A O 1
ATOM 976 N N . SER A 1 123 ? -11.834 4.139 -13.439 1.00 86.88 123 SER A N 1
ATOM 977 C CA . SER A 1 123 ? -10.660 4.652 -14.162 1.00 86.88 123 SER A CA 1
ATOM 978 C C . SER A 1 123 ? -10.202 6.003 -13.599 1.00 86.88 123 SER A C 1
ATOM 980 O O . SER A 1 123 ? -10.380 7.044 -14.246 1.00 86.88 123 SER A O 1
ATOM 982 N N . PRO A 1 124 ? -9.642 6.036 -12.377 1.00 90.19 124 PRO A N 1
ATOM 983 C CA . PRO A 1 124 ? -9.264 7.280 -11.724 1.00 90.19 124 PRO A CA 1
ATOM 984 C C . PRO A 1 124 ? -8.092 7.951 -12.449 1.00 90.19 124 PRO A C 1
ATOM 986 O O . PRO A 1 124 ? -7.051 7.349 -12.686 1.00 90.19 124 PRO A O 1
ATOM 989 N N . THR A 1 125 ? -8.228 9.237 -12.776 1.00 93.12 125 THR A N 1
ATOM 990 C CA . THR A 1 125 ? -7.152 10.030 -13.406 1.00 93.12 125 THR A CA 1
ATOM 991 C C . THR A 1 125 ? -6.111 10.528 -12.404 1.00 93.12 125 THR A C 1
ATOM 993 O O . THR A 1 125 ? -5.066 11.045 -12.797 1.00 93.12 125 THR A O 1
ATOM 996 N N . LYS A 1 126 ? -6.405 10.402 -11.106 1.00 94.94 126 LYS A N 1
ATOM 997 C CA . LYS A 1 126 ? -5.571 10.860 -10.000 1.00 94.94 126 LYS A CA 1
ATOM 998 C C . LYS A 1 126 ? -5.694 9.884 -8.838 1.00 94.94 126 LYS A C 1
ATOM 1000 O O . LYS A 1 126 ? -6.769 9.716 -8.267 1.00 94.94 126 LYS A O 1
ATOM 1005 N N . THR A 1 127 ? -4.579 9.272 -8.473 1.00 94.69 127 THR A N 1
ATOM 1006 C CA . THR A 1 127 ? -4.497 8.310 -7.368 1.00 94.69 127 THR A CA 1
ATOM 1007 C C . THR A 1 127 ? -3.316 8.662 -6.475 1.00 94.69 127 THR A C 1
ATOM 1009 O O . THR A 1 127 ? -2.370 9.323 -6.918 1.00 94.69 127 THR A O 1
ATOM 1012 N N . ARG A 1 128 ? -3.332 8.202 -5.225 1.00 94.62 128 ARG A N 1
ATOM 1013 C CA . ARG A 1 128 ? -2.107 8.117 -4.420 1.00 94.62 128 ARG A CA 1
ATOM 1014 C C . ARG A 1 128 ? -1.128 7.157 -5.108 1.00 94.62 128 ARG A C 1
ATOM 1016 O O . ARG A 1 128 ? -1.541 6.342 -5.932 1.00 94.62 128 ARG A O 1
ATOM 1023 N N . ASN A 1 129 ? 0.159 7.290 -4.806 1.00 95.75 129 ASN A N 1
ATOM 1024 C CA . ASN A 1 129 ? 1.199 6.409 -5.333 1.00 95.75 129 ASN A CA 1
ATOM 1025 C C . ASN A 1 129 ? 1.332 5.135 -4.471 1.00 95.75 129 ASN A C 1
ATOM 1027 O O . ASN A 1 129 ? 1.811 5.246 -3.339 1.00 95.75 129 ASN A O 1
ATOM 1031 N N . PRO A 1 130 ? 0.998 3.940 -4.995 1.00 95.31 130 PRO A N 1
ATOM 1032 C CA . PRO A 1 130 ? 1.167 2.666 -4.291 1.00 95.31 130 PRO A CA 1
ATOM 1033 C C . PRO A 1 130 ? 2.585 2.389 -3.777 1.00 95.31 130 PRO A C 1
ATOM 1035 O O . PRO A 1 130 ? 2.750 1.758 -2.736 1.00 95.31 130 PRO 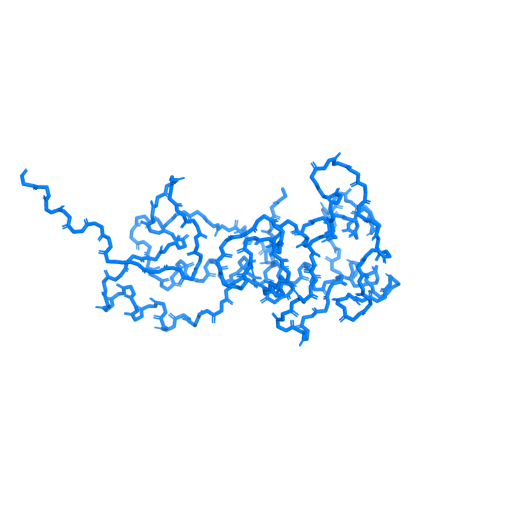A O 1
ATOM 1038 N N . ALA A 1 131 ? 3.624 2.909 -4.444 1.00 96.62 131 ALA A N 1
ATOM 1039 C CA . ALA A 1 131 ? 5.017 2.751 -4.009 1.00 96.62 131 ALA A CA 1
ATOM 1040 C C . ALA A 1 131 ? 5.338 3.488 -2.692 1.00 96.62 131 ALA A C 1
ATOM 1042 O O . ALA A 1 131 ? 6.450 3.395 -2.177 1.00 96.62 131 ALA A O 1
ATOM 1043 N N . ARG A 1 132 ? 4.375 4.235 -2.138 1.00 96.25 132 ARG A N 1
ATOM 1044 C CA . ARG A 1 132 ? 4.451 4.850 -0.807 1.00 96.25 132 ARG A CA 1
ATOM 1045 C C . ARG A 1 132 ? 3.669 4.074 0.259 1.00 96.25 132 ARG A C 1
ATOM 1047 O O . ARG A 1 132 ? 3.596 4.536 1.392 1.00 96.25 132 ARG A O 1
ATOM 1054 N N . GLY A 1 133 ? 3.106 2.917 -0.091 1.00 94.75 133 GLY A N 1
ATOM 1055 C CA . GLY A 1 133 ? 2.206 2.161 0.773 1.00 94.75 133 GLY A CA 1
ATOM 1056 C C . GLY A 1 133 ? 0.819 2.800 0.856 1.00 94.75 133 GLY A C 1
ATOM 1057 O O . GLY A 1 133 ? 0.537 3.814 0.214 1.00 94.75 133 GLY A O 1
ATOM 1058 N N . PHE A 1 134 ? -0.066 2.194 1.643 1.00 92.75 134 PHE A N 1
ATOM 1059 C CA . PHE A 1 134 ? -1.454 2.640 1.789 1.00 92.75 134 PHE A CA 1
ATOM 1060 C C . PHE A 1 134 ? -1.755 3.310 3.133 1.00 92.75 134 PHE A C 1
ATOM 1062 O O . PHE A 1 134 ? -2.736 4.051 3.212 1.00 92.75 134 PHE A O 1
ATOM 1069 N N . MET A 1 135 ? -0.916 3.109 4.155 1.00 93.44 135 MET A N 1
ATOM 1070 C CA . MET A 1 135 ? -1.040 3.747 5.470 1.00 93.44 135 MET A CA 1
ATOM 1071 C C . MET A 1 135 ? -0.488 5.177 5.443 1.00 93.44 135 MET A C 1
ATOM 1073 O O . MET A 1 135 ? 0.699 5.384 5.206 1.00 93.44 135 MET A O 1
ATOM 1077 N N . THR A 1 136 ? -1.341 6.171 5.702 1.00 91.19 136 THR A N 1
ATOM 1078 C CA . THR A 1 136 ? -0.947 7.593 5.795 1.00 91.19 136 THR A CA 1
ATOM 1079 C C . THR A 1 136 ? -1.254 8.229 7.148 1.00 91.19 136 THR A C 1
ATOM 1081 O O . THR A 1 136 ? -0.703 9.283 7.453 1.00 91.19 136 THR A O 1
ATOM 1084 N N . LEU A 1 137 ? -2.122 7.618 7.959 1.00 94.38 137 LEU A N 1
ATOM 1085 C CA . LEU A 1 137 ? -2.462 8.109 9.295 1.00 94.38 137 LEU A CA 1
ATOM 1086 C C . LEU A 1 137 ? -1.457 7.588 10.319 1.00 94.38 137 LEU A C 1
ATOM 1088 O O . LEU A 1 137 ? -1.102 6.407 10.310 1.00 94.38 137 LEU A O 1
ATOM 1092 N N . SER A 1 138 ? -1.017 8.467 11.217 1.00 95.81 138 SER A N 1
ATOM 1093 C CA . SER A 1 138 ? -0.098 8.096 12.288 1.00 95.81 138 SER A CA 1
ATOM 1094 C C . SER A 1 138 ? -0.795 7.221 13.330 1.00 95.81 138 SER A C 1
ATOM 1096 O O . SER A 1 138 ? -1.985 7.385 13.603 1.00 95.81 138 SER A O 1
ATOM 1098 N N . GLN A 1 139 ? -0.041 6.312 13.949 1.00 97.06 139 GLN A N 1
ATOM 1099 C CA . GLN A 1 139 ? -0.564 5.447 15.006 1.00 97.06 139 GLN A CA 1
ATOM 1100 C C . GLN A 1 139 ? -1.245 6.238 16.140 1.00 97.06 139 GLN A C 1
ATOM 1102 O O . GLN A 1 139 ? -2.366 5.874 16.496 1.00 97.06 139 GLN A O 1
ATOM 1107 N N . PRO A 1 140 ? -0.666 7.343 16.667 1.00 98.31 140 PRO A N 1
ATOM 1108 C CA . PRO A 1 140 ? -1.318 8.108 17.729 1.00 98.31 140 PRO A CA 1
ATOM 1109 C C . PRO A 1 140 ? -2.668 8.696 17.311 1.00 98.31 140 PRO A C 1
ATOM 1111 O O . PRO A 1 140 ? -3.587 8.735 18.121 1.00 98.31 140 PRO A O 1
ATOM 1114 N N . LEU A 1 141 ? -2.808 9.122 16.050 1.00 97.25 141 LEU A N 1
ATOM 1115 C CA . LEU A 1 141 ? -4.072 9.647 15.537 1.00 97.25 141 LEU A CA 1
ATOM 1116 C C . LEU A 1 141 ? -5.140 8.552 15.473 1.00 97.25 141 LEU A C 1
ATOM 1118 O O . LEU A 1 141 ? -6.255 8.765 15.937 1.00 9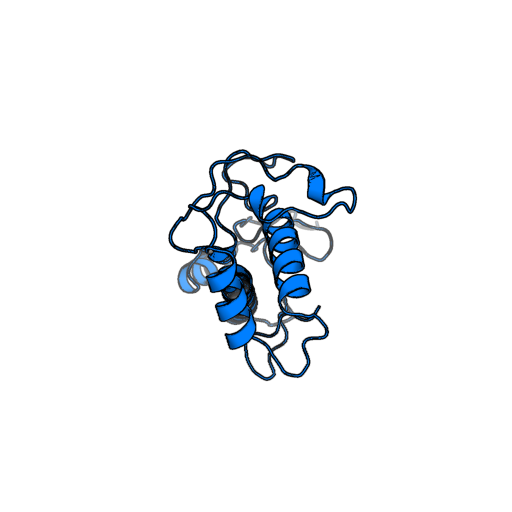7.25 141 LEU A O 1
ATOM 1122 N N . VAL A 1 142 ? -4.799 7.377 14.939 1.00 96.94 142 VAL A N 1
ATOM 1123 C CA . VAL A 1 142 ? -5.742 6.251 14.853 1.00 96.94 142 VAL A CA 1
ATOM 1124 C C . VAL A 1 142 ? -6.171 5.786 16.248 1.00 96.94 142 VAL A C 1
ATOM 1126 O O . VAL A 1 142 ? -7.360 5.579 16.476 1.00 96.94 142 VAL A O 1
ATOM 1129 N N . ILE A 1 143 ? -5.234 5.704 17.200 1.00 97.56 143 ILE A N 1
ATOM 1130 C CA . ILE A 1 143 ? -5.532 5.413 18.611 1.00 97.56 143 ILE A CA 1
ATOM 1131 C C . ILE A 1 143 ? -6.486 6.458 19.191 1.00 97.56 143 ILE A C 1
ATOM 1133 O O . ILE A 1 143 ? -7.488 6.091 19.794 1.00 97.56 143 ILE A O 1
ATOM 1137 N N . ALA A 1 144 ? -6.220 7.751 18.994 1.00 97.75 144 ALA A N 1
ATOM 1138 C CA . ALA A 1 144 ? -7.085 8.803 19.518 1.00 97.75 144 ALA A CA 1
ATOM 1139 C C . ALA A 1 144 ? -8.514 8.711 18.954 1.00 97.75 144 ALA A C 1
ATOM 1141 O O . ALA A 1 144 ? -9.480 8.833 19.703 1.00 97.75 144 ALA A O 1
ATOM 1142 N N . LEU A 1 145 ? -8.663 8.447 17.654 1.00 96.50 145 LEU A N 1
ATOM 1143 C CA . LEU A 1 145 ? -9.975 8.313 17.015 1.00 96.50 145 LEU A CA 1
ATOM 1144 C C . LEU A 1 145 ? -10.755 7.093 17.529 1.00 96.50 145 LEU A C 1
ATOM 1146 O O . LEU A 1 145 ? -11.942 7.220 17.825 1.00 96.50 145 LEU A O 1
ATOM 1150 N N . CYS A 1 146 ? -10.102 5.939 17.681 1.00 95.25 146 CYS A N 1
ATOM 1151 C CA . CYS A 1 146 ? -10.785 4.711 18.096 1.00 95.25 146 CYS A CA 1
ATOM 1152 C C . CYS A 1 146 ? -10.982 4.639 19.614 1.00 95.25 146 CYS A C 1
ATOM 1154 O O . CYS A 1 146 ? -12.094 4.446 20.095 1.00 95.25 146 CYS A O 1
ATOM 1156 N N . ASP A 1 147 ? -9.909 4.815 20.383 1.00 95.62 147 ASP A N 1
ATOM 1157 C CA . ASP A 1 147 ? -9.898 4.492 21.812 1.00 95.62 147 ASP A CA 1
ATOM 1158 C C . ASP A 1 147 ? -10.476 5.641 22.657 1.00 95.62 147 ASP A C 1
ATOM 1160 O O . ASP A 1 147 ? -11.077 5.400 23.704 1.00 95.62 147 ASP A O 1
ATOM 1164 N N . VAL A 1 148 ? -10.334 6.894 22.198 1.00 95.19 148 VAL A N 1
ATOM 1165 C CA . VAL A 1 148 ? -10.900 8.082 22.869 1.00 95.19 148 VAL A CA 1
ATOM 1166 C C . VAL A 1 148 ? -12.184 8.537 22.182 1.00 95.19 148 VAL A C 1
ATOM 1168 O O . VAL A 1 148 ? -13.200 8.737 22.844 1.00 95.19 148 VAL A O 1
ATOM 1171 N N . GLY A 1 149 ? -12.150 8.675 20.854 1.00 94.44 149 GLY A N 1
ATOM 1172 C CA . GLY A 1 149 ? -13.293 9.108 20.048 1.00 94.44 149 GLY A CA 1
ATOM 1173 C C . GLY A 1 149 ? -14.391 8.057 19.885 1.00 94.44 149 GLY A C 1
ATOM 1174 O O . GLY A 1 149 ? -15.469 8.400 19.408 1.00 94.44 149 GLY A O 1
ATOM 1175 N N . ARG A 1 150 ? -14.134 6.803 20.291 1.00 93.88 150 ARG A N 1
ATOM 1176 C CA . ARG A 1 150 ? -15.049 5.656 20.151 1.00 93.88 150 ARG A CA 1
ATOM 1177 C C . ARG A 1 150 ? -15.508 5.412 18.711 1.00 93.88 150 ARG A C 1
ATOM 1179 O O . ARG A 1 150 ? -16.583 4.863 18.494 1.00 93.88 150 ARG A O 1
ATOM 1186 N N . LEU A 1 151 ? -14.698 5.815 17.733 1.00 93.12 151 LEU A N 1
ATOM 1187 C CA . LEU A 1 151 ? -14.974 5.546 16.328 1.00 93.12 151 LEU A CA 1
ATOM 1188 C C . LEU A 1 151 ? -14.575 4.113 15.977 1.00 93.12 151 LEU A C 1
ATOM 1190 O O . LEU A 1 151 ? -13.581 3.588 16.480 1.00 93.12 151 LEU A O 1
ATOM 1194 N N . ARG A 1 152 ? -15.314 3.501 15.058 1.00 91.81 152 ARG A N 1
ATOM 1195 C CA . ARG A 1 152 ? -14.893 2.269 14.393 1.00 91.81 152 ARG A CA 1
ATOM 1196 C C . ARG A 1 152 ? -13.967 2.623 13.237 1.00 91.81 152 ARG A C 1
ATOM 1198 O O . ARG A 1 152 ? -14.208 3.596 12.520 1.00 91.81 152 ARG A O 1
ATOM 1205 N N . TRP A 1 153 ? -12.924 1.826 13.029 1.00 93.06 153 TRP A N 1
ATOM 1206 C CA . TRP A 1 153 ? -11.994 2.012 11.923 1.00 93.06 153 TRP A CA 1
ATOM 1207 C C . TRP A 1 153 ? -12.312 1.058 10.769 1.00 93.06 153 TRP A C 1
ATOM 1209 O O . TRP A 1 153 ? -12.213 -0.164 10.913 1.00 93.06 153 TRP A O 1
ATOM 1219 N N . GLY A 1 154 ? -12.606 1.614 9.591 1.00 89.94 154 GLY A N 1
ATOM 1220 C CA . GLY A 1 154 ? -12.958 0.850 8.389 1.00 89.94 154 GLY A CA 1
ATOM 1221 C C . GLY A 1 154 ? -11.887 -0.135 7.922 1.00 89.94 154 GLY A C 1
ATOM 1222 O O . GLY A 1 154 ? -12.185 -1.111 7.244 1.00 89.94 154 GLY A O 1
ATOM 1223 N N . ALA A 1 155 ? -10.639 0.034 8.363 1.00 88.06 155 ALA A N 1
ATOM 1224 C CA . ALA A 1 155 ? -9.583 -0.933 8.094 1.00 88.06 155 ALA A CA 1
ATOM 1225 C C . ALA A 1 155 ? -9.851 -2.323 8.700 1.00 88.06 155 ALA A C 1
ATOM 1227 O O . ALA A 1 155 ? -9.388 -3.317 8.146 1.00 88.06 155 ALA A O 1
ATOM 1228 N N . CYS A 1 156 ? -10.529 -2.406 9.851 1.00 88.56 156 CYS A N 1
ATOM 1229 C CA . CYS A 1 156 ? -10.552 -3.644 10.637 1.00 88.56 156 CYS A CA 1
ATOM 1230 C C . CYS A 1 156 ? -11.823 -3.913 11.457 1.00 88.56 156 CYS A C 1
ATOM 1232 O O . CYS A 1 156 ? -11.997 -5.052 11.893 1.00 88.56 156 CYS A O 1
ATOM 1234 N N . ASP A 1 157 ? -12.696 -2.920 11.653 1.00 86.12 157 ASP A N 1
ATOM 1235 C CA . ASP A 1 157 ? -13.811 -2.985 12.615 1.00 86.12 157 ASP A CA 1
ATOM 1236 C C . ASP A 1 157 ? -15.184 -3.212 11.966 1.00 86.12 157 ASP A C 1
ATOM 1238 O O . ASP A 1 157 ? -16.189 -3.354 12.658 1.00 86.12 157 ASP A O 1
ATOM 1242 N N . PHE A 1 158 ? -15.236 -3.253 10.638 1.00 77.12 158 PHE A N 1
ATOM 1243 C CA . PHE A 1 158 ? -16.483 -3.321 9.876 1.00 77.12 158 PHE A CA 1
ATOM 1244 C C . PHE A 1 158 ? -16.919 -4.772 9.553 1.00 77.12 158 PHE A C 1
ATOM 1246 O O . PHE A 1 158 ? -18.025 -5.045 9.098 1.00 77.12 158 PHE A O 1
ATOM 1253 N N . GLY A 1 159 ? -16.074 -5.759 9.864 1.00 68.31 159 GLY A N 1
ATOM 1254 C CA . GLY A 1 159 ? -16.364 -7.174 9.615 1.00 68.31 159 GLY A CA 1
ATOM 1255 C C . GLY A 1 159 ? -16.120 -7.603 8.163 1.00 68.31 159 GLY A C 1
ATOM 1256 O O . GLY A 1 159 ? -15.645 -6.839 7.330 1.00 68.31 159 GLY A O 1
ATOM 1257 N N . ALA A 1 160 ? -16.399 -8.875 7.859 1.00 62.75 160 ALA A N 1
ATOM 1258 C CA . ALA A 1 160 ? -15.986 -9.508 6.599 1.00 62.75 160 ALA A CA 1
ATOM 1259 C C . ALA A 1 160 ? -16.724 -9.001 5.342 1.00 62.75 160 ALA A C 1
ATOM 1261 O O . ALA A 1 160 ? -16.283 -9.290 4.231 1.00 62.75 160 ALA A O 1
ATOM 1262 N N . ALA A 1 161 ? -17.843 -8.290 5.510 1.00 56.69 161 ALA A N 1
ATOM 1263 C CA . ALA A 1 161 ? -18.721 -7.853 4.422 1.00 56.69 161 ALA A CA 1
ATOM 1264 C C . ALA A 1 161 ? -18.696 -6.336 4.167 1.00 56.69 161 ALA A C 1
ATOM 1266 O O . ALA A 1 161 ? -19.383 -5.861 3.265 1.00 56.69 161 ALA A O 1
ATOM 1267 N N . GLU A 1 162 ? -17.931 -5.570 4.941 1.00 59.28 162 GLU A N 1
ATOM 1268 C CA . GLU A 1 162 ? -17.954 -4.109 4.892 1.00 59.28 162 GLU A CA 1
ATOM 1269 C C . GLU A 1 162 ? -16.606 -3.521 4.430 1.00 59.28 162 GLU A C 1
ATOM 1271 O O . GLU A 1 162 ? -15.580 -4.197 4.347 1.00 59.28 162 GLU A O 1
ATOM 1276 N N . SER A 1 163 ? -16.647 -2.244 4.041 1.00 57.69 163 SER A N 1
ATOM 1277 C CA . SER A 1 163 ? -15.609 -1.552 3.272 1.00 57.69 163 SER A CA 1
ATOM 1278 C C . SER A 1 163 ? -14.247 -1.521 3.974 1.00 57.69 163 SER A C 1
ATOM 1280 O O . SER A 1 163 ? -14.087 -0.823 4.969 1.00 57.69 163 SER A O 1
ATOM 1282 N N . GLY A 1 164 ? -13.239 -2.175 3.379 1.00 67.44 164 GLY A N 1
ATOM 1283 C CA . GLY A 1 164 ? -11.821 -2.108 3.769 1.00 67.44 164 GLY A CA 1
ATOM 1284 C C . GLY A 1 164 ? -11.139 -0.768 3.455 1.00 67.44 164 GLY A C 1
ATOM 1285 O O . GLY A 1 164 ? -9.970 -0.740 3.057 1.00 67.44 164 GLY A O 1
ATOM 1286 N N . ASP A 1 165 ? -11.862 0.348 3.580 1.00 80.38 165 ASP A N 1
ATOM 1287 C CA . ASP A 1 165 ? -11.290 1.680 3.415 1.00 80.38 165 ASP A CA 1
ATOM 1288 C C . ASP A 1 165 ? -10.439 2.027 4.640 1.00 80.38 165 ASP A C 1
ATOM 1290 O O . ASP A 1 165 ? -10.926 2.397 5.709 1.00 80.38 165 ASP A O 1
ATOM 1294 N N . ILE A 1 166 ? -9.124 1.924 4.450 1.00 85.56 166 ILE A N 1
ATOM 1295 C CA . ILE A 1 166 ? -8.112 2.152 5.481 1.00 85.56 166 ILE A CA 1
ATOM 1296 C C . ILE A 1 166 ? -8.186 3.561 6.091 1.00 85.56 166 ILE A C 1
ATOM 1298 O O . ILE A 1 166 ? -7.667 3.783 7.183 1.00 85.56 166 ILE A O 1
ATOM 1302 N N . MET A 1 167 ? -8.796 4.532 5.408 1.00 87.88 167 MET A N 1
ATOM 1303 C CA . MET A 1 167 ? -8.858 5.923 5.873 1.00 87.88 167 MET A CA 1
ATOM 1304 C C . MET A 1 167 ? -10.213 6.310 6.461 1.00 87.88 167 MET A C 1
ATOM 1306 O O . MET A 1 167 ? -10.388 7.457 6.870 1.00 87.88 167 MET A O 1
ATOM 1310 N N . HIS A 1 168 ? -11.159 5.379 6.508 1.00 89.19 168 HIS A N 1
ATOM 1311 C CA . HIS A 1 168 ? -12.519 5.656 6.926 1.00 89.19 168 HIS A CA 1
ATOM 1312 C C . HIS A 1 168 ? -12.727 5.385 8.421 1.00 89.19 168 HIS A C 1
ATOM 1314 O O . HIS A 1 168 ? -12.283 4.364 8.945 1.00 89.19 168 HIS A O 1
ATOM 1320 N N . PHE A 1 169 ? -13.443 6.287 9.092 1.00 92.75 169 PHE A N 1
ATOM 1321 C CA . PHE A 1 169 ? -13.897 6.130 10.472 1.00 92.75 169 PHE A CA 1
ATOM 1322 C C . PHE A 1 169 ? -15.372 6.497 10.550 1.00 92.75 169 PHE A C 1
ATOM 1324 O O . PHE A 1 169 ? -15.781 7.501 9.962 1.00 92.75 169 PHE A O 1
ATOM 1331 N N . ASP A 1 170 ? -16.147 5.727 11.304 1.00 91.00 170 ASP A N 1
ATOM 1332 C CA . ASP A 1 170 ? -17.548 6.034 11.574 1.00 91.00 170 ASP A CA 1
ATOM 1333 C C . ASP A 1 170 ? -17.893 5.855 13.055 1.00 91.00 170 ASP A C 1
ATOM 1335 O O . ASP A 1 170 ? -17.101 5.347 13.849 1.00 91.00 170 ASP A O 1
ATOM 1339 N N . LEU A 1 171 ? -19.085 6.310 13.428 1.00 88.56 171 LEU A N 1
ATOM 1340 C CA . LEU A 1 171 ? -19.639 6.149 14.775 1.00 88.56 171 LEU A CA 1
ATOM 1341 C C . LEU A 1 171 ? -20.268 4.760 14.991 1.00 88.56 171 LEU A C 1
ATOM 1343 O O . LEU A 1 171 ? -20.701 4.443 16.090 1.00 88.56 171 LEU A O 1
ATOM 1347 N N . GLY A 1 172 ? -20.331 3.932 13.947 1.00 75.75 172 GLY A N 1
ATOM 1348 C CA . GLY A 1 172 ? -21.218 2.783 13.865 1.00 75.75 172 GLY A CA 1
ATOM 1349 C C . GLY A 1 172 ? -22.688 3.162 13.747 1.00 75.75 172 GLY A C 1
ATOM 1350 O O . GLY A 1 172 ? -23.093 4.309 13.941 1.00 75.75 172 GLY A O 1
ATOM 1351 N N . SER A 1 173 ? -23.519 2.184 13.393 1.00 65.31 173 SER A N 1
ATOM 1352 C CA . SER A 1 173 ? -24.954 2.310 13.608 1.00 65.31 173 SER A CA 1
ATOM 1353 C C . SER A 1 173 ? -25.211 2.186 15.109 1.00 65.31 173 SER A C 1
ATOM 1355 O O . SER A 1 173 ? -25.363 1.076 15.619 1.00 65.31 173 SER A O 1
ATOM 1357 N N . ASP A 1 174 ? -25.292 3.316 15.810 1.00 49.72 174 ASP A N 1
ATOM 1358 C CA . ASP A 1 174 ? -25.959 3.419 17.112 1.00 49.72 174 ASP A CA 1
ATOM 1359 C C . ASP A 1 174 ? -27.465 3.165 16.920 1.00 49.72 174 ASP A C 1
ATOM 1361 O O . ASP A 1 174 ? -28.302 4.051 17.072 1.00 49.72 174 ASP A O 1
ATOM 1365 N N . THR A 1 175 ? -27.845 1.950 16.523 1.00 41.25 175 THR A N 1
ATOM 1366 C CA . THR A 1 175 ? -29.210 1.485 16.763 1.00 41.25 175 THR A CA 1
ATOM 1367 C C . THR A 1 175 ? -29.139 0.682 18.051 1.00 41.25 175 THR A C 1
ATOM 1369 O O . THR A 1 175 ? -28.560 -0.407 18.042 1.00 41.25 175 THR A O 1
ATOM 1372 N N . PRO A 1 176 ? -29.673 1.193 19.174 1.00 40.28 176 PRO A N 1
ATOM 1373 C CA . PRO A 1 176 ? -29.924 0.336 20.314 1.00 40.28 176 PRO A CA 1
ATOM 1374 C C . PRO A 1 176 ? -30.806 -0.799 19.801 1.00 40.28 176 PRO A C 1
ATOM 1376 O O . PRO A 1 176 ? -31.860 -0.547 19.214 1.00 40.28 176 PRO A O 1
ATOM 1379 N N . VAL A 1 177 ? -30.366 -2.040 19.981 1.00 47.41 177 VAL A N 1
ATOM 1380 C CA . VAL A 1 177 ? -31.280 -3.173 19.877 1.00 47.41 177 VAL A CA 1
ATOM 1381 C C . VAL A 1 177 ? -32.208 -3.023 21.081 1.00 47.41 177 VAL A C 1
ATOM 1383 O O . VAL A 1 177 ? -31.804 -3.295 22.210 1.00 47.41 177 VAL A O 1
ATOM 1386 N N . SER A 1 178 ? -33.376 -2.426 20.846 1.00 41.12 178 SER A N 1
ATOM 1387 C CA . SER A 1 178 ? -34.490 -2.379 21.794 1.00 41.12 178 SER A CA 1
ATOM 1388 C C . SER A 1 178 ? -35.047 -3.773 22.026 1.00 41.12 178 SER A C 1
ATOM 1390 O O . SER A 1 178 ? -35.205 -4.479 21.002 1.00 41.12 178 SER A O 1
#

Sequence (178 aa):
MAWVHGPGVRADLSARRQGETTAAVWTRFDAVSRALASYLGTTFRSDKAVVPRKPVPQWLDGEEIHFSSIHTWERHPRHEALRRIGAAARPDWPLSLEATLIQTLRDYEAVRIPMVVGSPRESPTKTRNPARGFMTLSQPLVIALCDVGRLRWGACDFGAAESGDIMHFDLGSDTPVS

Secondary structure (DSSP, 8-state):
---BSSTT-B---PPPPTT--HHHHHHHHHHHHHHHHHHHTTTB-SS-SEE-SPPPGGGSSS----GGGS-TTTB--HHHHHHHHHHH--TT--S-HHHHHHHHHHHHHHHHTTTBSSS--SS-SSEE-GGG-S--S-HHHHHIIIIIT-PEETTTSS-TTS---TT-EE--------